Protein AF-A0A7J4AZR2-F1 (afdb_monomer)

Sequence (113 aa):
MSITEQKPSLSTLEKQELYRLLAENKRIDGRSPLQYRNINVQLDYIEKAEGSAFVELGNTKILAAVKVGVALPFADTPNEGILIVNAELVPLASPVFEPGPPSEESISLARYV

Solvent-accessible surface area (backbone atoms only — not comparable to full-atom values): 7388 Å² total; per-residue (Å²): 130,89,84,70,79,79,67,81,78,75,50,74,65,59,52,51,50,51,54,54,32,49,77,70,56,30,44,100,84,70,39,46,88,86,56,76,64,61,76,48,78,40,69,60,69,44,83,90,39,86,40,24,36,39,37,31,52,58,92,48,74,48,79,50,73,42,84,86,81,93,75,85,50,52,92,91,44,71,92,47,86,88,85,84,69,83,44,78,65,50,44,89,80,36,92,85,36,65,87,72,78,71,48,73,67,25,54,48,60,34,62,77,108

Radius of gyration: 19.89 Å; Cα contacts (8 Å, |Δi|>4): 105; chains: 1; bounding box: 45×29×52 Å

Secondary structure (DSSP, 8-state):
-----------HHHHHHHHHHHHTT--TTS--TTPPPPEEEEES-STTSSEEEEEEETTEEEEEEE-----PPPSS-TTS----------TTT-TTPPSSSPPHHHHHHHH--

Foldseek 3Di:
DDPPPPPPDDDPVNVVVQVVQVVVQAGPVRDGPPDWADKDKDWCPDVPAPTWIWIDRDPQIDIDGDHDDDDQDDPVCRPDDDDFFFFDDDCVRDVSDDDDPHDPVRVVVRVVD

pLDDT: mean 90.39, std 12.27, range [35.94, 98.25]

Mean predicted aligned error: 6.46 Å

Structure (mmCIF, N/CA/C/O backbone):
data_AF-A0A7J4AZR2-F1
#
_entry.id   AF-A0A7J4AZR2-F1
#
loop_
_atom_site.group_PDB
_atom_site.id
_atom_site.type_symbol
_atom_site.label_atom_id
_atom_site.label_alt_id
_atom_site.label_comp_id
_atom_site.label_asym_id
_atom_site.label_entity_id
_atom_site.label_seq_id
_atom_site.pdbx_PDB_ins_code
_atom_site.Cartn_x
_atom_site.Cartn_y
_atom_site.Cartn_z
_atom_site.occupancy
_atom_site.B_iso_or_equiv
_atom_site.auth_seq_id
_atom_site.auth_comp_id
_atom_site.auth_asym_id
_atom_site.auth_atom_id
_atom_site.pdbx_PDB_model_num
ATOM 1 N N . MET A 1 1 ? 16.821 15.649 15.256 1.00 35.94 1 MET A N 1
ATOM 2 C CA . MET A 1 1 ? 15.615 16.362 15.728 1.00 35.94 1 MET A CA 1
ATOM 3 C C . MET A 1 1 ? 14.725 15.339 16.405 1.00 35.94 1 MET A C 1
ATOM 5 O O . MET A 1 1 ? 14.698 14.204 15.953 1.00 35.94 1 MET A O 1
ATOM 9 N N . SER A 1 2 ? 14.147 15.689 17.551 1.00 36.69 2 SER A N 1
ATOM 10 C CA . SER A 1 2 ? 13.468 14.753 18.453 1.00 36.69 2 SER A CA 1
ATOM 11 C C . SER A 1 2 ? 12.208 14.180 17.799 1.00 36.69 2 SER A C 1
ATOM 13 O O . SER A 1 2 ? 11.184 14.853 17.758 1.00 36.69 2 SER A O 1
ATOM 15 N N . ILE A 1 3 ? 12.280 12.941 17.313 1.00 48.09 3 ILE A N 1
ATOM 16 C CA . ILE A 1 3 ? 11.118 12.116 16.959 1.00 48.09 3 ILE A CA 1
ATOM 17 C C . ILE A 1 3 ? 10.442 11.643 18.246 1.00 48.09 3 ILE A C 1
ATOM 19 O O . ILE A 1 3 ? 10.550 10.490 18.655 1.00 48.09 3 ILE A O 1
ATOM 23 N N . THR A 1 4 ? 9.771 12.556 18.944 1.00 51.50 4 THR A N 1
ATOM 24 C CA . THR A 1 4 ? 8.811 12.126 19.957 1.00 51.50 4 THR A CA 1
ATOM 25 C C . THR A 1 4 ? 7.549 11.738 19.209 1.00 51.50 4 THR A C 1
ATOM 27 O O . THR A 1 4 ? 6.785 12.605 18.791 1.00 51.50 4 THR A O 1
ATOM 30 N N . GLU A 1 5 ? 7.362 10.434 19.022 1.00 54.91 5 GLU A N 1
ATOM 31 C CA . GLU A 1 5 ? 6.126 9.822 18.546 1.00 54.91 5 GLU A CA 1
ATOM 32 C C . GLU A 1 5 ? 4.970 10.320 19.435 1.00 54.91 5 GLU A C 1
ATOM 34 O O . GLU A 1 5 ? 4.727 9.794 20.522 1.00 54.91 5 GLU A O 1
ATOM 39 N N . GLN A 1 6 ? 4.270 11.382 19.023 1.00 55.56 6 GLN A N 1
ATOM 40 C CA . GLN A 1 6 ? 3.049 11.816 19.699 1.00 55.56 6 GLN A CA 1
ATOM 41 C C . GLN A 1 6 ? 1.925 10.858 19.307 1.00 55.56 6 GLN A C 1
ATOM 43 O O . GLN A 1 6 ? 1.009 11.198 18.562 1.00 55.56 6 GLN A O 1
ATOM 48 N N . LYS A 1 7 ? 1.998 9.624 19.816 1.00 57.09 7 LYS A N 1
ATOM 49 C CA . LYS A 1 7 ? 0.822 8.763 19.897 1.00 57.09 7 LYS A CA 1
ATOM 50 C C . LYS A 1 7 ? -0.214 9.523 20.726 1.00 57.09 7 LYS A C 1
ATOM 52 O O . LYS A 1 7 ? 0.106 9.885 21.862 1.00 57.09 7 LYS A O 1
ATOM 57 N N . PRO A 1 8 ? -1.429 9.776 20.209 1.00 62.75 8 PRO A N 1
ATOM 58 C CA . PRO A 1 8 ? -2.479 10.370 21.019 1.00 62.75 8 PRO A CA 1
ATOM 59 C C . PRO A 1 8 ? -2.659 9.495 22.261 1.00 62.75 8 PRO A C 1
ATOM 61 O O . PRO A 1 8 ? -2.864 8.280 22.167 1.00 62.75 8 PRO A O 1
ATOM 64 N N . SER A 1 9 ? -2.480 10.093 23.436 1.00 75.69 9 SER A N 1
ATOM 65 C CA . SER A 1 9 ? -2.625 9.378 24.692 1.00 75.69 9 SER A CA 1
ATOM 66 C C . SER A 1 9 ? -4.099 9.037 24.872 1.00 75.69 9 SER A C 1
ATOM 68 O O . SER A 1 9 ? -4.922 9.899 25.159 1.00 75.69 9 SER A O 1
ATOM 70 N N . LEU A 1 10 ? -4.438 7.758 24.691 1.00 82.62 10 LEU A N 1
ATOM 71 C CA . LEU A 1 10 ? -5.776 7.267 25.011 1.00 82.62 10 LEU A CA 1
ATOM 72 C C . LEU A 1 10 ? -6.073 7.570 26.481 1.00 82.62 10 LEU A C 1
ATOM 74 O O . LEU A 1 10 ? -5.291 7.201 27.372 1.00 82.62 10 LEU A O 1
ATOM 78 N N . SER A 1 11 ? -7.207 8.215 26.723 1.00 91.44 11 SER A N 1
ATOM 79 C CA . SER A 1 11 ? -7.715 8.471 28.062 1.00 91.44 11 SER A CA 1
ATOM 80 C C . SER A 1 11 ? -7.970 7.156 28.802 1.00 91.44 11 SER A C 1
ATOM 82 O O . SER A 1 11 ? -8.167 6.088 28.211 1.00 91.44 11 SER A O 1
ATOM 84 N N . THR A 1 12 ? -7.981 7.216 30.133 1.00 92.69 12 THR A N 1
ATOM 85 C CA . THR A 1 12 ? -8.278 6.044 30.969 1.00 92.69 12 THR A CA 1
ATOM 86 C C . THR A 1 12 ? -9.646 5.441 30.634 1.00 92.69 12 THR A C 1
ATOM 88 O O . THR A 1 12 ? -9.779 4.220 30.617 1.00 92.69 12 THR A O 1
ATOM 91 N N . LEU A 1 13 ? -10.631 6.284 30.306 1.00 92.25 13 LEU A N 1
ATOM 92 C CA . LEU A 1 13 ? -11.985 5.861 29.944 1.00 92.25 13 LEU A CA 1
ATOM 93 C C . LEU A 1 13 ? -12.016 5.123 28.601 1.00 92.25 13 LEU A C 1
ATOM 95 O O . LEU A 1 13 ? -12.598 4.047 28.513 1.00 92.25 13 LEU A O 1
ATOM 99 N N . GLU A 1 14 ? -11.335 5.644 27.576 1.00 91.12 14 GLU A N 1
ATOM 100 C CA . GLU A 1 14 ? -11.252 4.980 26.265 1.00 91.12 14 GLU A CA 1
ATOM 101 C C . GLU A 1 14 ? -10.591 3.606 26.372 1.00 91.12 14 GLU A C 1
ATOM 103 O O . GLU A 1 14 ? -11.043 2.644 25.754 1.00 91.12 14 GLU A O 1
ATOM 108 N N . LYS A 1 15 ? -9.545 3.485 27.199 1.00 91.75 15 LYS A N 1
ATOM 109 C CA . LYS A 1 15 ? -8.895 2.194 27.457 1.00 91.75 15 LYS A CA 1
ATOM 110 C C . LYS A 1 15 ? -9.845 1.210 28.136 1.00 91.75 15 LYS A C 1
ATOM 112 O O . LYS A 1 15 ? -9.911 0.058 27.719 1.00 91.75 15 LYS A O 1
ATOM 117 N N . GLN A 1 16 ? -10.568 1.646 29.170 1.00 94.12 16 GLN A N 1
ATOM 118 C CA . GLN A 1 16 ? -11.537 0.801 29.876 1.00 94.12 16 GLN A CA 1
ATOM 119 C C . GLN A 1 16 ? -12.645 0.308 28.941 1.00 94.12 16 GLN A C 1
ATOM 121 O O . GLN A 1 16 ? -12.969 -0.880 28.956 1.00 94.12 16 GLN A O 1
ATOM 126 N N . GLU A 1 17 ? -13.165 1.187 28.086 1.00 92.81 17 GLU A N 1
ATOM 127 C CA . GLU A 1 17 ? -14.186 0.816 27.108 1.00 92.81 17 GLU A CA 1
ATOM 128 C C . GLU A 1 17 ? -13.650 -0.173 26.067 1.00 92.81 17 GLU A C 1
ATOM 130 O O . GLU A 1 17 ? -14.316 -1.158 25.747 1.00 92.81 17 GLU A O 1
ATOM 135 N N . LEU A 1 18 ? -12.411 0.014 25.598 1.00 92.44 18 LEU A N 1
ATOM 136 C CA . LEU A 1 18 ? -11.766 -0.931 24.687 1.00 92.44 18 LEU A CA 1
ATOM 137 C C . LEU A 1 18 ? -11.692 -2.341 25.296 1.00 92.44 18 LEU A C 1
ATOM 139 O O . LEU A 1 18 ? -12.024 -3.319 24.629 1.00 92.44 18 LEU A O 1
ATOM 143 N N . TYR A 1 19 ? -11.289 -2.450 26.566 1.00 93.19 19 TYR A N 1
ATOM 144 C CA . TYR A 1 19 ? -11.222 -3.736 27.265 1.00 93.19 19 TYR A CA 1
ATOM 145 C C . TYR A 1 19 ? -12.599 -4.372 27.455 1.00 93.19 19 TYR A C 1
ATOM 147 O O . TYR A 1 19 ? -12.731 -5.586 27.288 1.00 93.19 19 TYR A O 1
ATOM 155 N N . ARG A 1 20 ? -13.627 -3.570 27.753 1.00 94.31 20 ARG A N 1
ATOM 156 C CA . ARG A 1 20 ? -15.009 -4.052 27.858 1.00 94.31 20 ARG A CA 1
ATOM 157 C C . ARG A 1 20 ? -15.489 -4.645 26.531 1.00 94.31 20 ARG A C 1
ATOM 159 O O . ARG A 1 20 ? -15.995 -5.762 26.509 1.00 94.31 20 ARG A O 1
ATOM 166 N N . LEU A 1 21 ? -15.273 -3.937 25.421 1.00 93.69 21 LEU A N 1
ATOM 167 C CA . LEU A 1 21 ? -15.655 -4.404 24.085 1.00 93.69 21 LEU A CA 1
ATOM 168 C C . LEU A 1 21 ? -14.908 -5.680 23.685 1.00 93.69 21 LEU A C 1
ATOM 170 O O . LEU A 1 21 ? -15.517 -6.606 23.150 1.00 93.69 21 LEU A O 1
ATOM 174 N N . LEU A 1 22 ? -13.612 -5.764 23.996 1.00 92.38 22 LEU A N 1
ATOM 175 C CA . LEU A 1 22 ? -12.820 -6.967 23.745 1.00 92.38 22 LEU A CA 1
ATOM 176 C C . LEU A 1 22 ? -13.340 -8.177 24.534 1.00 92.38 22 LEU A C 1
ATOM 178 O O . LEU A 1 22 ? -13.402 -9.268 23.971 1.00 92.38 22 LEU A O 1
ATOM 182 N N . ALA A 1 23 ? -13.769 -7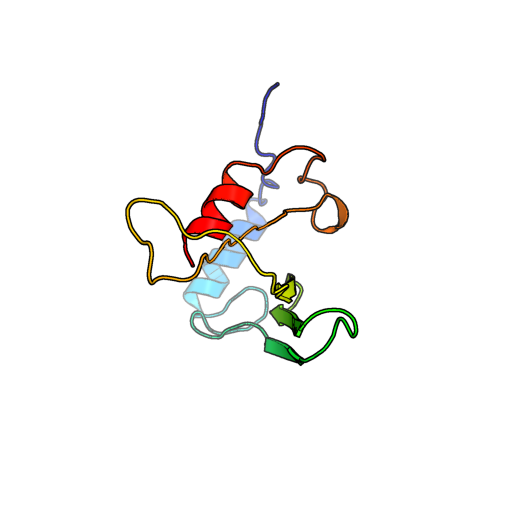.995 25.789 1.00 93.88 23 ALA A N 1
ATOM 183 C CA . ALA A 1 23 ? -14.394 -9.059 26.582 1.00 93.88 23 ALA A CA 1
ATOM 184 C C . ALA A 1 23 ? -15.722 -9.552 25.971 1.00 93.88 23 ALA A C 1
ATOM 186 O O . ALA A 1 23 ? -16.071 -10.723 26.100 1.00 93.88 23 ALA A O 1
ATOM 187 N N . GLU A 1 24 ? -16.427 -8.682 25.247 1.00 94.31 24 GLU A N 1
ATOM 188 C CA . GLU A 1 24 ? -17.634 -9.007 24.474 1.00 94.31 24 GLU A CA 1
ATOM 189 C C . GLU A 1 24 ? -17.332 -9.486 23.042 1.00 94.31 24 GLU A C 1
ATOM 191 O O . GLU A 1 24 ? -18.250 -9.658 22.237 1.00 94.31 24 GLU A O 1
ATOM 196 N N . ASN A 1 25 ? -16.055 -9.709 22.712 1.00 92.75 25 ASN A N 1
ATOM 197 C CA . ASN A 1 25 ? -15.583 -10.121 21.392 1.00 92.75 25 ASN A CA 1
ATOM 198 C C . ASN A 1 25 ? -15.972 -9.133 20.271 1.00 92.75 25 ASN A C 1
ATOM 200 O O . ASN A 1 25 ? -16.291 -9.529 19.146 1.00 92.75 25 ASN A O 1
ATOM 204 N N . LYS A 1 26 ? -15.962 -7.833 20.586 1.00 94.06 26 LYS A N 1
ATOM 205 C CA . LYS A 1 26 ? -16.295 -6.725 19.683 1.00 94.06 26 LYS A CA 1
ATOM 206 C C . LYS A 1 26 ? -15.173 -5.692 19.639 1.00 94.06 26 LYS A C 1
ATOM 208 O O . LYS A 1 26 ? -14.387 -5.533 20.568 1.00 94.06 26 LYS A O 1
ATOM 213 N N . ARG A 1 27 ? -15.111 -4.961 18.531 1.00 92.56 27 ARG A N 1
ATOM 214 C CA . ARG A 1 27 ? -14.229 -3.805 18.329 1.00 92.56 27 ARG A CA 1
ATOM 215 C C . ARG A 1 27 ? -15.020 -2.501 18.470 1.00 92.56 27 ARG A C 1
ATOM 217 O O . ARG A 1 27 ? -16.247 -2.512 18.465 1.00 92.56 27 ARG A O 1
ATOM 224 N N . ILE A 1 28 ? -14.311 -1.373 18.529 1.00 92.44 28 ILE A N 1
ATOM 225 C CA . ILE A 1 28 ? -14.891 -0.016 18.636 1.00 92.44 28 ILE A CA 1
ATOM 226 C C . ILE A 1 28 ? -15.893 0.334 17.528 1.00 92.44 28 ILE A C 1
ATOM 228 O O . ILE A 1 28 ? -16.783 1.147 17.726 1.00 92.44 28 ILE A O 1
ATOM 232 N N . ASP A 1 29 ? -15.753 -0.288 16.363 1.00 91.69 29 ASP A N 1
ATOM 233 C CA . ASP A 1 29 ? -16.602 -0.099 15.190 1.00 91.69 29 ASP A CA 1
ATOM 234 C C . ASP A 1 29 ? -17.585 -1.264 14.986 1.00 91.69 29 ASP A C 1
ATOM 236 O O . ASP A 1 29 ? -18.107 -1.465 13.893 1.00 91.69 29 ASP A O 1
ATOM 240 N N . GLY A 1 30 ? -17.816 -2.064 16.034 1.00 90.94 30 GLY A N 1
ATOM 241 C CA . GLY A 1 30 ? -18.789 -3.159 16.058 1.00 90.94 30 GLY A CA 1
ATOM 242 C C . GLY A 1 30 ? -18.361 -4.432 15.324 1.00 90.94 30 GLY A C 1
ATOM 243 O O . GLY A 1 30 ? -19.071 -5.434 15.385 1.00 90.94 30 GLY A O 1
ATOM 244 N N . ARG A 1 31 ? -17.201 -4.428 14.659 1.00 94.25 31 ARG A N 1
ATOM 245 C CA . ARG A 1 31 ? -16.659 -5.601 13.959 1.00 94.25 31 ARG A CA 1
ATOM 246 C C . ARG A 1 31 ? -16.179 -6.678 14.933 1.00 94.25 31 ARG A C 1
ATOM 248 O O . ARG A 1 31 ? -15.761 -6.371 16.053 1.00 94.25 31 ARG A O 1
ATOM 255 N N . SER A 1 32 ? -16.164 -7.932 14.482 1.00 93.69 32 SER A N 1
ATOM 256 C CA . SER A 1 32 ? -15.493 -9.014 15.219 1.00 93.69 32 SER A CA 1
ATOM 257 C C . SER A 1 32 ? -13.959 -8.866 15.147 1.00 93.69 32 SER A C 1
ATOM 259 O O . SER A 1 32 ? -13.451 -8.174 14.256 1.00 93.69 32 SER A O 1
ATOM 261 N N . PRO A 1 33 ? -13.173 -9.506 16.036 1.00 90.81 33 PRO A N 1
ATOM 262 C CA . PRO A 1 33 ? -11.716 -9.347 16.047 1.00 90.81 33 PRO A CA 1
ATOM 263 C C . PRO A 1 33 ? -11.028 -9.736 14.736 1.00 90.81 33 PRO A C 1
ATOM 265 O O . PRO A 1 33 ? -10.056 -9.088 14.350 1.00 90.81 33 PRO A O 1
ATOM 268 N N . LEU A 1 34 ? -11.564 -10.741 14.037 1.00 93.75 34 LEU A N 1
ATOM 269 C CA . LEU A 1 34 ? -11.015 -11.275 12.785 1.00 93.75 34 LEU A CA 1
ATOM 270 C C . LEU A 1 34 ? -11.625 -10.635 11.528 1.00 93.75 34 LEU A C 1
ATOM 272 O O . LEU A 1 34 ? -11.183 -10.910 10.415 1.00 93.75 34 LEU A O 1
ATOM 276 N N . GLN A 1 35 ? -12.642 -9.787 11.680 1.00 94.88 35 GLN A N 1
ATOM 277 C CA . GLN A 1 35 ? -13.310 -9.154 10.550 1.00 94.88 35 GLN A CA 1
ATOM 278 C C . GLN A 1 35 ? -12.5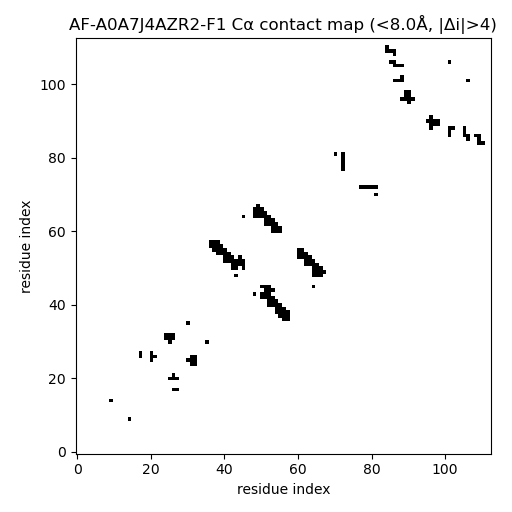04 -7.953 10.041 1.00 94.88 35 GLN A C 1
ATOM 280 O O . GLN A 1 35 ? -12.258 -6.980 10.763 1.00 94.88 35 GLN A O 1
ATOM 285 N N . TYR A 1 36 ? -12.142 -7.985 8.758 1.00 95.56 36 TYR A N 1
ATOM 286 C CA . TYR A 1 36 ? -11.500 -6.864 8.071 1.00 95.56 36 TYR A CA 1
ATOM 287 C C . TYR A 1 36 ? -12.425 -5.642 7.959 1.00 95.56 36 TYR A C 1
ATOM 289 O O . TYR A 1 36 ? -13.640 -5.722 8.139 1.00 95.56 36 TYR A O 1
ATOM 297 N N . ARG A 1 37 ? -11.832 -4.471 7.697 1.00 96.81 37 ARG A N 1
ATOM 298 C CA . ARG A 1 37 ? -12.601 -3.297 7.248 1.00 96.81 37 ARG A CA 1
ATOM 299 C C . ARG A 1 37 ? -13.083 -3.556 5.820 1.00 96.81 37 ARG A C 1
ATOM 301 O O . ARG A 1 37 ? -12.536 -4.426 5.150 1.00 96.81 37 ARG A O 1
ATOM 308 N N . ASN A 1 38 ? -14.071 -2.794 5.357 1.00 96.00 38 ASN A N 1
ATOM 309 C CA . ASN A 1 38 ? -14.505 -2.873 3.965 1.00 96.00 38 ASN A CA 1
ATOM 310 C C . ASN A 1 38 ? -13.318 -2.626 3.018 1.00 96.00 38 ASN A C 1
ATOM 312 O O . ASN A 1 38 ? -12.577 -1.665 3.236 1.00 96.00 38 ASN A O 1
ATOM 316 N N . ILE A 1 39 ? -13.153 -3.488 2.012 1.00 97.75 39 ILE A N 1
ATOM 317 C CA . ILE A 1 39 ? -12.102 -3.384 0.996 1.00 97.75 39 ILE A CA 1
ATOM 318 C C . ILE A 1 39 ? -12.757 -2.982 -0.321 1.00 97.75 39 ILE A C 1
ATOM 320 O O . ILE A 1 39 ? -13.651 -3.678 -0.797 1.00 97.75 39 ILE A O 1
ATOM 324 N N . ASN A 1 40 ? -12.300 -1.881 -0.907 1.00 98.06 40 ASN A N 1
ATOM 325 C CA . ASN A 1 40 ? -12.662 -1.454 -2.252 1.00 98.06 40 ASN A CA 1
ATOM 326 C C . ASN A 1 40 ? -11.396 -1.373 -3.103 1.00 98.06 40 ASN A C 1
ATOM 328 O O . ASN A 1 40 ? -10.378 -0.865 -2.635 1.00 98.06 40 ASN A O 1
ATOM 332 N N . VAL A 1 41 ? -11.453 -1.873 -4.334 1.00 98.12 41 VAL A N 1
ATOM 333 C CA . VAL A 1 41 ? -10.320 -1.864 -5.263 1.00 98.12 41 VAL A CA 1
ATOM 334 C C . VAL A 1 41 ? -10.800 -1.328 -6.599 1.00 98.12 41 VAL A C 1
ATOM 336 O O . VAL A 1 41 ? -11.684 -1.907 -7.225 1.00 98.12 41 VAL A O 1
ATOM 339 N N . GLN A 1 42 ? -10.195 -0.229 -7.033 1.00 98.06 42 GLN A N 1
ATOM 340 C CA . GLN A 1 42 ? -10.396 0.348 -8.354 1.00 98.06 42 GLN A CA 1
ATOM 341 C C . GLN A 1 42 ? -9.126 0.123 -9.165 1.00 98.06 42 GLN A C 1
ATOM 343 O O . GLN A 1 42 ? -8.062 0.624 -8.803 1.00 98.06 42 GLN A O 1
ATOM 348 N N . LEU A 1 43 ? -9.232 -0.668 -10.228 1.00 97.88 43 LEU A N 1
ATOM 349 C CA . LEU A 1 43 ? -8.135 -0.906 -11.164 1.00 97.88 43 LEU A CA 1
ATOM 350 C C . LEU A 1 43 ? -8.060 0.230 -12.189 1.00 97.88 43 LEU A C 1
ATOM 352 O O . LEU A 1 43 ? -9.038 0.948 -12.387 1.00 97.88 43 LEU A O 1
ATOM 356 N N . ASP A 1 44 ? -6.895 0.385 -12.812 1.00 96.56 44 ASP A N 1
ATOM 357 C CA . ASP A 1 44 ? -6.636 1.357 -13.882 1.00 96.56 44 ASP A CA 1
ATOM 358 C C . ASP A 1 44 ? -6.955 2.813 -13.490 1.00 96.56 44 ASP A C 1
ATOM 360 O O . ASP A 1 44 ? -7.381 3.630 -14.303 1.00 96.56 44 ASP A O 1
ATOM 364 N N . TYR A 1 45 ? -6.717 3.158 -12.219 1.00 97.12 45 TYR A N 1
ATOM 365 C CA . TYR A 1 45 ? -6.992 4.487 -11.661 1.00 97.12 45 TYR A CA 1
ATOM 366 C C . TYR A 1 45 ? -6.117 5.601 -12.269 1.00 97.12 45 TYR A C 1
ATOM 368 O O . TYR A 1 45 ? -6.546 6.747 -12.390 1.00 97.12 45 TYR A O 1
ATOM 376 N N . ILE A 1 46 ? -4.873 5.285 -12.642 1.00 97.38 46 ILE A N 1
ATOM 377 C CA . ILE A 1 46 ? -3.954 6.192 -13.338 1.00 97.38 46 ILE A CA 1
ATOM 378 C C . ILE A 1 46 ? -3.842 5.752 -14.797 1.00 97.38 46 ILE A C 1
ATOM 380 O O . ILE A 1 46 ? -3.073 4.848 -15.113 1.00 97.38 46 ILE A O 1
ATOM 384 N N . GLU A 1 47 ? -4.517 6.468 -15.696 1.00 96.38 47 GLU A N 1
ATOM 385 C CA . GLU A 1 47 ? -4.542 6.169 -17.141 1.00 96.38 47 GLU A CA 1
ATOM 386 C C . GLU A 1 47 ? -3.151 6.101 -17.787 1.00 96.38 47 GLU A C 1
ATOM 388 O O . GLU A 1 47 ? -2.926 5.379 -18.753 1.00 96.38 47 GLU A O 1
ATOM 393 N N . LYS A 1 48 ? -2.198 6.887 -17.274 1.00 96.69 48 LYS A N 1
ATOM 394 C CA . LYS A 1 48 ? -0.836 6.957 -17.818 1.00 96.69 48 LYS A CA 1
ATOM 395 C C . LYS A 1 48 ? 0.082 5.845 -17.316 1.00 96.69 48 LYS A C 1
ATOM 397 O O . LYS A 1 48 ? 1.196 5.748 -17.828 1.00 96.69 48 LYS A O 1
ATOM 402 N N . ALA A 1 49 ? -0.306 5.080 -16.298 1.00 97.00 49 ALA A N 1
ATOM 403 C CA . ALA A 1 49 ? 0.488 3.966 -15.786 1.00 97.00 49 ALA A CA 1
ATOM 404 C C . ALA A 1 49 ? 0.179 2.683 -16.572 1.00 97.00 49 ALA A C 1
ATOM 406 O O . ALA A 1 49 ? -0.954 2.486 -16.991 1.00 97.00 49 ALA A O 1
ATOM 407 N N . GLU A 1 50 ? 1.165 1.802 -16.760 1.00 97.19 50 GLU A N 1
ATOM 408 C CA . GLU A 1 50 ? 0.956 0.502 -17.420 1.00 97.19 50 GLU A CA 1
ATOM 409 C C . GLU A 1 50 ? 0.073 -0.429 -16.575 1.00 97.19 50 GLU A C 1
ATOM 411 O O . GLU A 1 50 ? -0.584 -1.317 -17.107 1.00 97.19 50 GLU A O 1
ATOM 416 N N . GLY A 1 51 ? 0.051 -0.212 -15.260 1.00 97.31 51 GLY A N 1
ATOM 417 C CA . GLY A 1 51 ? -0.920 -0.800 -14.349 1.00 97.31 51 GLY A CA 1
ATOM 418 C C . GLY A 1 51 ? -1.072 0.081 -13.118 1.00 97.31 51 GLY A C 1
ATOM 419 O O . GLY A 1 51 ? -0.103 0.685 -12.656 1.00 97.31 51 GLY A O 1
ATOM 420 N N . SER A 1 52 ? -2.282 0.191 -12.580 1.00 98.19 52 SER A N 1
ATOM 421 C CA . SER A 1 52 ? -2.514 0.936 -11.342 1.00 98.19 52 SER A CA 1
ATOM 422 C C . SER A 1 52 ? -3.712 0.405 -10.570 1.00 98.19 52 SER A C 1
ATOM 424 O O . SER A 1 52 ? -4.616 -0.207 -11.135 1.00 98.19 52 SER A O 1
ATOM 426 N N . ALA A 1 53 ? -3.705 0.635 -9.260 1.00 98.19 53 ALA A N 1
ATOM 427 C CA . ALA A 1 53 ? -4.804 0.286 -8.380 1.00 98.19 53 ALA A CA 1
ATOM 428 C C . ALA A 1 53 ? -4.950 1.325 -7.266 1.00 98.19 53 ALA A C 1
ATOM 430 O O . ALA A 1 53 ? -3.983 1.665 -6.580 1.00 98.19 53 ALA A O 1
ATOM 431 N N . PHE A 1 54 ? -6.176 1.795 -7.063 1.00 98.06 54 PHE A N 1
ATOM 432 C CA . PHE A 1 54 ? -6.572 2.574 -5.901 1.00 98.06 54 PHE A CA 1
ATOM 433 C C . PHE A 1 54 ? -7.345 1.674 -4.937 1.00 98.06 54 PHE A C 1
ATOM 435 O O . PHE A 1 54 ? -8.387 1.118 -5.286 1.00 98.06 54 PHE A O 1
ATOM 442 N N . VAL A 1 55 ? -6.804 1.494 -3.735 1.00 98.06 55 VAL A N 1
ATOM 443 C CA . VAL A 1 55 ? -7.310 0.554 -2.733 1.00 98.06 55 VAL A CA 1
ATOM 444 C C . VAL A 1 55 ? -7.757 1.314 -1.495 1.00 98.06 55 VAL A C 1
ATOM 446 O O . VAL A 1 55 ? -7.000 2.096 -0.919 1.00 98.06 55 VAL A O 1
ATOM 449 N N . GLU A 1 56 ? -8.974 1.034 -1.043 1.00 98.25 56 GLU A N 1
ATOM 450 C CA . GLU A 1 56 ? -9.533 1.567 0.195 1.00 98.25 56 GLU A CA 1
ATOM 451 C C . GLU A 1 56 ? -9.779 0.419 1.179 1.00 98.25 56 GLU A C 1
ATOM 453 O O . GLU A 1 56 ? -10.519 -0.514 0.880 1.00 98.25 56 GLU A O 1
ATOM 458 N N . LEU A 1 57 ? -9.177 0.490 2.369 1.00 97.56 57 LEU A N 1
ATOM 459 C CA . LEU A 1 57 ?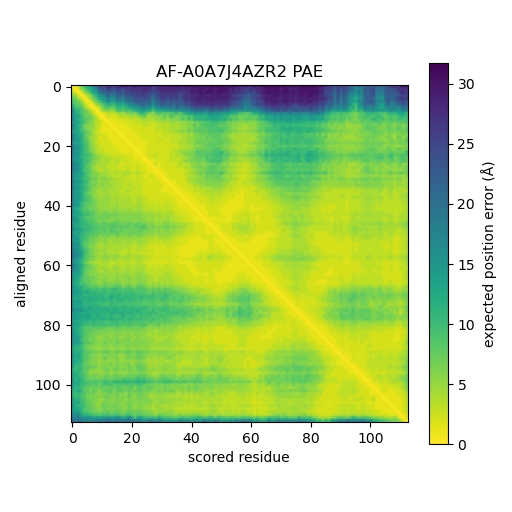 -9.416 -0.410 3.500 1.00 97.56 57 LEU A CA 1
ATOM 460 C C . LEU A 1 57 ? -10.040 0.398 4.647 1.00 97.56 57 LEU A C 1
ATOM 462 O O . LEU A 1 57 ? -9.358 0.906 5.548 1.00 97.56 57 LEU A O 1
ATOM 466 N N . GLY A 1 58 ? -11.363 0.546 4.608 1.00 96.56 58 GLY A N 1
ATOM 467 C CA . GLY A 1 58 ? -12.077 1.545 5.404 1.00 96.56 58 GLY A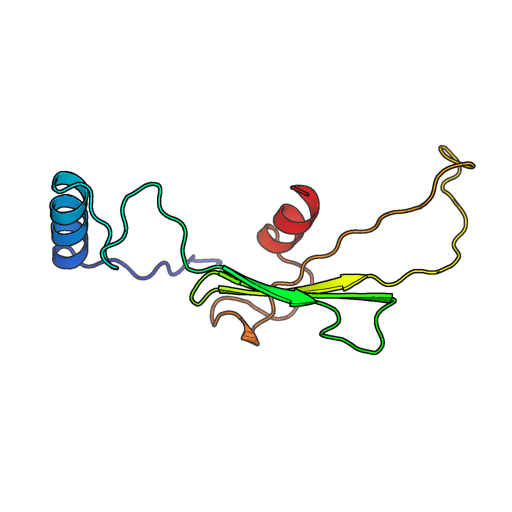 CA 1
ATOM 468 C C . GLY A 1 58 ? -11.561 2.951 5.087 1.00 96.56 58 GLY A C 1
ATOM 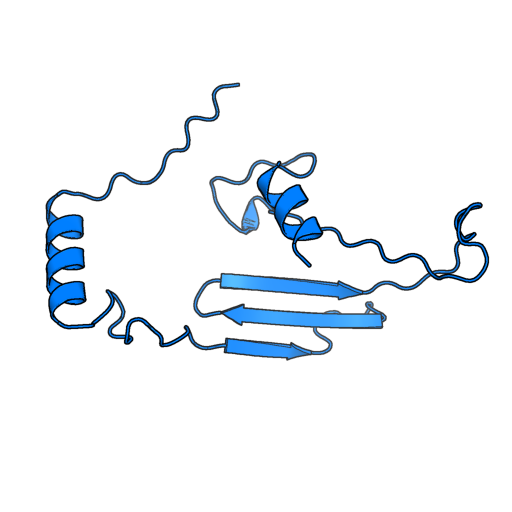469 O O . GLY A 1 58 ? -11.579 3.372 3.938 1.00 96.56 58 GLY A O 1
ATOM 470 N N . ASN A 1 59 ? -11.054 3.664 6.095 1.00 94.94 59 ASN A N 1
ATOM 471 C CA . ASN A 1 59 ? -10.523 5.022 5.916 1.00 94.94 59 ASN A CA 1
ATOM 472 C C . ASN A 1 59 ? -9.073 5.060 5.401 1.00 94.94 59 ASN A C 1
ATOM 474 O O . ASN A 1 59 ? -8.563 6.135 5.100 1.00 94.94 59 ASN A O 1
ATOM 478 N N . THR A 1 60 ? -8.386 3.917 5.337 1.00 96.31 60 THR A N 1
ATOM 479 C CA . THR A 1 60 ? -7.020 3.842 4.805 1.00 96.31 60 THR A CA 1
ATOM 480 C C . THR A 1 60 ? -7.088 3.771 3.285 1.00 96.31 60 THR A C 1
ATOM 482 O O . THR A 1 60 ? -7.748 2.880 2.758 1.00 96.31 60 THR A O 1
ATOM 485 N N . LYS A 1 61 ? -6.403 4.682 2.591 1.00 96.50 61 LYS A N 1
ATOM 486 C CA . LYS A 1 61 ? -6.389 4.771 1.126 1.00 96.50 61 LYS A CA 1
ATOM 487 C C . LYS A 1 61 ? -4.961 4.646 0.617 1.00 96.50 61 LYS A C 1
ATOM 489 O O . LYS A 1 61 ? -4.068 5.284 1.171 1.00 96.50 61 LYS A O 1
ATOM 494 N N . ILE A 1 62 ? -4.756 3.825 -0.406 1.00 96.31 62 ILE A N 1
ATOM 495 C CA . ILE A 1 62 ? -3.451 3.570 -1.022 1.00 96.31 62 ILE A CA 1
ATOM 496 C C . ILE A 1 62 ? -3.611 3.658 -2.537 1.00 96.31 62 ILE A C 1
ATOM 498 O O . ILE A 1 62 ? -4.582 3.149 -3.094 1.00 96.31 62 ILE A O 1
ATOM 502 N N . LEU A 1 63 ? -2.644 4.288 -3.197 1.00 97.00 63 LEU A N 1
ATOM 503 C CA . LEU A 1 63 ? -2.523 4.306 -4.648 1.00 97.00 63 LEU A CA 1
ATOM 504 C C . LEU A 1 63 ? -1.221 3.606 -5.030 1.00 97.00 63 LEU A C 1
ATOM 506 O O . LEU A 1 63 ? -0.151 4.026 -4.596 1.00 97.00 63 LEU A O 1
ATOM 510 N N . ALA A 1 64 ? -1.320 2.552 -5.833 1.00 96.94 64 ALA A N 1
ATOM 511 C CA . ALA A 1 64 ? -0.178 1.843 -6.390 1.00 96.94 64 ALA A CA 1
ATOM 512 C C . ALA A 1 64 ? -0.186 1.973 -7.914 1.00 96.94 64 ALA A C 1
ATOM 514 O O . ALA A 1 64 ? -1.243 1.926 -8.547 1.00 96.94 64 ALA A O 1
ATOM 515 N N . ALA A 1 65 ? 0.995 2.131 -8.503 1.00 97.38 65 ALA A N 1
ATOM 516 C CA . ALA A 1 65 ? 1.168 2.217 -9.943 1.00 97.38 65 ALA A CA 1
ATOM 517 C C . ALA A 1 65 ? 2.461 1.523 -10.366 1.00 97.38 65 ALA A C 1
ATOM 519 O O . ALA A 1 65 ? 3.457 1.546 -9.646 1.00 97.38 65 ALA A O 1
ATOM 520 N N . VAL A 1 66 ? 2.429 0.922 -11.548 1.00 97.69 66 VAL A N 1
ATOM 521 C CA . VAL A 1 66 ? 3.551 0.232 -12.173 1.00 97.69 66 VAL A CA 1
ATOM 522 C C . VAL A 1 66 ? 3.976 1.026 -13.395 1.00 97.69 66 VAL A C 1
ATOM 524 O O . VAL A 1 66 ? 3.146 1.440 -14.207 1.00 97.69 66 VAL A O 1
ATOM 527 N N . LYS A 1 67 ? 5.290 1.219 -13.507 1.00 96.88 67 LYS A N 1
ATOM 528 C CA . LYS A 1 67 ? 5.955 1.774 -14.680 1.00 96.88 67 LYS A CA 1
ATOM 529 C C . LYS A 1 67 ? 6.988 0.784 -15.178 1.00 96.88 67 LYS A C 1
ATOM 531 O O . LYS A 1 67 ? 7.794 0.292 -14.394 1.00 96.88 67 LYS A O 1
ATOM 536 N N . VAL A 1 68 ? 6.958 0.505 -16.477 1.00 96.69 68 VAL A N 1
ATOM 537 C CA . VAL A 1 68 ? 7.887 -0.430 -17.121 1.00 96.69 68 VAL A CA 1
ATOM 538 C C . VAL A 1 68 ? 8.809 0.344 -18.055 1.00 96.69 68 VAL A C 1
ATOM 540 O O . VAL A 1 68 ? 8.374 1.232 -18.785 1.00 96.69 68 VAL A O 1
ATOM 543 N N . GLY A 1 69 ? 10.095 0.010 -18.027 1.00 94.94 69 GLY A N 1
ATOM 544 C CA . GLY A 1 69 ? 11.110 0.606 -18.887 1.00 94.94 69 GLY A CA 1
ATOM 545 C C . GLY A 1 69 ? 12.211 -0.395 -19.215 1.00 94.94 69 GLY A C 1
ATOM 546 O O . GLY A 1 69 ? 12.346 -1.424 -18.555 1.00 94.94 69 GLY A O 1
ATOM 547 N N . VAL A 1 70 ? 12.995 -0.091 -20.248 1.00 95.38 70 VAL A N 1
ATOM 548 C CA . VAL A 1 70 ? 14.167 -0.893 -20.615 1.00 95.38 70 VAL A CA 1
ATOM 549 C C . VAL A 1 70 ? 15.363 -0.410 -19.801 1.00 95.38 70 VAL A C 1
ATOM 551 O O . VAL A 1 70 ? 15.686 0.777 -19.817 1.00 95.38 70 VAL A O 1
ATOM 554 N N . ALA A 1 71 ? 16.025 -1.334 -19.113 1.00 93.19 71 ALA A N 1
ATOM 555 C CA . ALA A 1 71 ? 17.240 -1.081 -18.350 1.00 93.19 71 ALA A CA 1
ATOM 556 C C . ALA A 1 71 ? 18.265 -2.190 -18.609 1.00 93.19 71 ALA A C 1
ATOM 558 O O . ALA A 1 71 ? 17.907 -3.292 -19.031 1.00 93.19 71 ALA A O 1
ATOM 559 N N . LEU A 1 72 ? 19.542 -1.891 -18.365 1.00 94.56 72 LEU A N 1
ATOM 560 C CA . LEU A 1 72 ? 20.578 -2.919 -18.346 1.00 94.56 72 LEU A CA 1
ATOM 561 C C . LEU A 1 72 ? 20.390 -3.786 -17.091 1.00 94.56 72 LEU A C 1
ATOM 563 O O . LEU A 1 72 ? 20.229 -3.213 -16.010 1.00 94.56 72 LEU A O 1
ATOM 567 N N . PRO A 1 73 ? 20.408 -5.125 -17.215 1.00 94.38 73 PRO A N 1
ATOM 568 C CA . PRO A 1 73 ? 20.338 -6.013 -16.062 1.00 94.38 73 PRO A CA 1
ATOM 569 C C . PRO A 1 73 ? 21.600 -5.876 -15.203 1.00 94.38 73 PRO A C 1
ATOM 571 O O . PRO A 1 73 ? 22.634 -5.372 -15.659 1.00 94.38 73 PRO A O 1
ATOM 574 N N . PHE A 1 74 ? 21.528 -6.335 -13.954 1.00 94.75 74 PHE A N 1
ATOM 575 C CA . PHE A 1 74 ? 22.708 -6.368 -13.099 1.00 94.75 74 PHE A CA 1
ATOM 576 C C . PHE A 1 74 ? 23.733 -7.386 -13.621 1.00 94.75 74 PHE A C 1
ATOM 578 O O . PHE A 1 74 ? 23.388 -8.379 -14.263 1.00 94.75 74 PHE A O 1
ATOM 585 N N . ALA A 1 75 ? 25.020 -7.117 -13.378 1.00 95.25 75 ALA A N 1
ATOM 586 C CA . ALA A 1 75 ? 26.115 -7.922 -13.923 1.00 95.25 75 ALA A CA 1
ATOM 587 C C . ALA A 1 75 ? 26.123 -9.366 -13.387 1.00 95.25 75 ALA A C 1
ATOM 589 O O . ALA A 1 75 ? 26.591 -10.277 -14.067 1.00 95.25 75 ALA A O 1
ATOM 590 N N . ASP A 1 76 ? 25.608 -9.563 -12.177 1.00 96.81 76 ASP A N 1
ATOM 591 C CA . ASP A 1 76 ? 25.426 -10.850 -11.514 1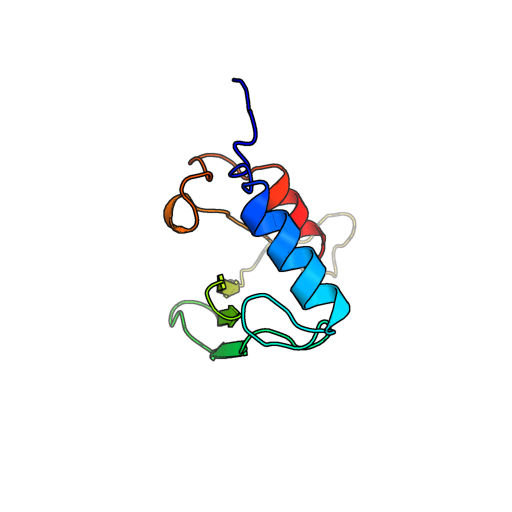.00 96.81 76 ASP A CA 1
ATOM 592 C C . ASP A 1 76 ? 24.179 -11.611 -11.997 1.00 96.81 76 ASP A C 1
ATOM 594 O O . ASP A 1 76 ? 24.188 -12.841 -11.980 1.00 96.81 76 ASP A O 1
ATOM 598 N N . THR A 1 77 ? 23.151 -10.918 -12.503 1.00 94.94 77 THR A N 1
ATOM 599 C CA . THR A 1 77 ? 21.899 -11.516 -13.012 1.00 94.94 77 THR A CA 1
ATOM 600 C C . THR A 1 77 ? 21.537 -11.038 -14.434 1.00 94.94 77 THR A C 1
ATOM 602 O O . THR A 1 77 ? 20.485 -10.442 -14.666 1.00 94.94 77 THR A O 1
ATOM 605 N N . PRO A 1 78 ? 22.360 -11.343 -15.460 1.00 94.12 78 PRO A N 1
ATOM 606 C CA . PRO A 1 78 ? 22.223 -10.765 -16.804 1.00 94.12 78 PRO A CA 1
ATOM 607 C C . PRO A 1 78 ? 20.979 -11.215 -17.592 1.00 94.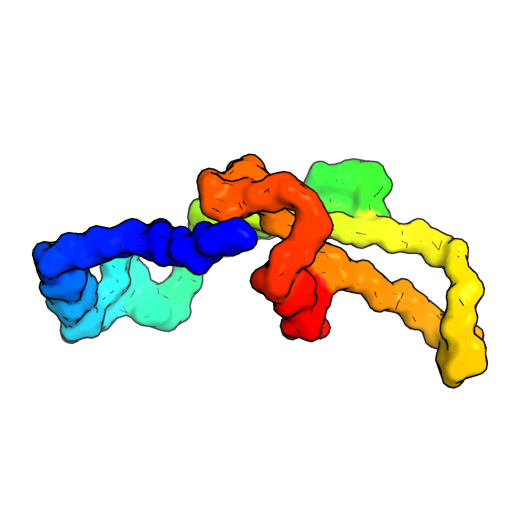12 78 PRO A C 1
ATOM 609 O O . PRO A 1 78 ? 20.657 -10.610 -18.611 1.00 94.12 78 PRO A O 1
ATOM 612 N N . ASN A 1 79 ? 20.293 -12.276 -17.155 1.00 95.56 79 ASN A N 1
ATOM 613 C CA . ASN A 1 79 ? 19.094 -12.814 -17.810 1.00 95.56 79 ASN A CA 1
ATOM 614 C C . ASN A 1 79 ? 17.801 -12.504 -17.034 1.00 95.56 79 ASN A C 1
ATOM 616 O O . ASN A 1 79 ? 16.756 -13.072 -17.350 1.00 95.56 79 ASN A O 1
ATOM 620 N N . GLU A 1 80 ? 17.862 -11.646 -16.012 1.00 94.94 80 GLU A N 1
ATOM 621 C CA . GLU A 1 80 ? 16.721 -11.308 -15.158 1.00 94.94 80 GLU A CA 1
ATOM 622 C C . GLU A 1 80 ? 16.296 -9.844 -15.321 1.00 94.94 80 GLU A C 1
ATOM 624 O O . GLU A 1 80 ? 17.093 -8.961 -15.643 1.00 94.94 80 GLU A O 1
ATOM 629 N N . GLY A 1 81 ? 15.003 -9.593 -15.110 1.00 93.44 81 GLY A N 1
ATOM 630 C CA . GLY A 1 81 ? 14.454 -8.244 -15.049 1.00 93.44 81 GLY A CA 1
ATOM 631 C C . GLY A 1 81 ? 14.690 -7.598 -13.686 1.00 93.44 81 GLY A C 1
ATOM 632 O O . GLY A 1 81 ? 14.938 -8.273 -12.690 1.00 93.44 81 GLY A O 1
ATOM 633 N N . ILE A 1 82 ? 14.562 -6.276 -13.632 1.00 94.44 82 ILE A N 1
ATOM 634 C CA . ILE A 1 82 ? 14.711 -5.512 -12.393 1.00 94.44 82 ILE A CA 1
ATOM 635 C C . ILE A 1 82 ? 13.321 -5.131 -11.879 1.00 94.44 82 ILE A C 1
ATOM 637 O O . ILE A 1 82 ? 12.548 -4.489 -12.591 1.00 94.44 82 ILE A O 1
ATOM 641 N N . LEU A 1 83 ? 13.024 -5.490 -10.629 1.00 93.88 83 LEU A N 1
ATOM 642 C CA . LEU A 1 83 ? 11.852 -5.013 -9.897 1.00 93.88 83 LEU A CA 1
ATOM 643 C C . LEU A 1 83 ? 12.304 -4.035 -8.813 1.00 93.88 83 LEU A C 1
ATOM 645 O O . LEU A 1 83 ? 13.102 -4.382 -7.946 1.00 93.88 83 LEU A O 1
ATOM 649 N N . ILE A 1 84 ? 11.767 -2.817 -8.852 1.00 93.94 84 ILE A N 1
ATOM 650 C CA . ILE A 1 84 ? 12.001 -1.801 -7.826 1.00 93.94 84 ILE A CA 1
ATOM 651 C C . ILE A 1 84 ? 10.655 -1.456 -7.207 1.00 93.94 84 ILE A C 1
ATOM 653 O O . ILE A 1 84 ? 9.760 -0.960 -7.892 1.00 93.94 84 ILE A O 1
ATOM 657 N N . VAL A 1 85 ? 10.527 -1.707 -5.907 1.00 95.81 85 VAL A N 1
ATOM 658 C CA . VAL A 1 85 ? 9.357 -1.322 -5.118 1.00 95.81 85 VAL A CA 1
ATOM 659 C C . VAL A 1 85 ? 9.726 -0.098 -4.296 1.00 95.81 85 VAL A C 1
ATOM 661 O O . VAL A 1 85 ? 10.689 -0.119 -3.5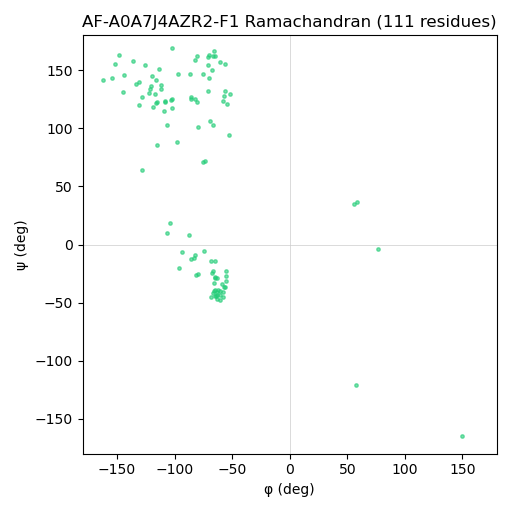33 1.00 95.81 85 VAL A O 1
ATOM 664 N N . ASN A 1 86 ? 8.949 0.970 -4.454 1.00 94.38 86 ASN A N 1
ATOM 665 C CA . ASN A 1 86 ? 9.060 2.174 -3.643 1.00 94.38 86 ASN A CA 1
ATOM 666 C C . ASN A 1 86 ? 7.738 2.403 -2.917 1.00 94.38 86 ASN A C 1
ATOM 668 O O . ASN A 1 86 ? 6.666 2.152 -3.468 1.00 94.38 86 ASN A O 1
ATOM 672 N N . ALA A 1 87 ? 7.824 2.912 -1.696 1.00 94.44 87 ALA A N 1
ATOM 673 C CA . ALA A 1 87 ? 6.678 3.372 -0.935 1.00 94.44 87 ALA A CA 1
ATOM 674 C C . ALA A 1 87 ? 6.977 4.765 -0.393 1.00 94.44 87 ALA A C 1
ATOM 676 O O . ALA A 1 87 ? 8.093 5.027 0.062 1.00 94.44 87 ALA A O 1
ATOM 677 N N . GLU A 1 88 ? 5.968 5.631 -0.423 1.00 92.94 88 GLU A N 1
ATOM 678 C CA . GLU A 1 88 ? 6.044 6.998 0.080 1.00 92.94 88 GLU A CA 1
ATOM 679 C C . GLU A 1 88 ? 4.883 7.274 1.036 1.00 92.94 88 GLU A C 1
ATOM 681 O O . GLU A 1 88 ? 3.710 7.090 0.700 1.00 92.94 88 GLU A O 1
ATOM 686 N N . LEU A 1 89 ? 5.217 7.753 2.232 1.00 93.06 89 LEU A N 1
ATOM 687 C CA . LEU A 1 89 ? 4.264 8.242 3.221 1.00 93.06 89 LEU A CA 1
ATOM 688 C C . LEU A 1 89 ? 4.197 9.768 3.126 1.00 93.06 89 LEU A C 1
ATOM 690 O O . LEU A 1 89 ? 4.951 10.486 3.774 1.00 93.06 89 LEU A O 1
ATOM 694 N N . VAL A 1 90 ? 3.316 10.267 2.260 1.00 91.06 90 VAL A N 1
ATOM 695 C CA . VAL A 1 90 ? 3.210 11.705 1.975 1.00 91.06 90 VAL A CA 1
ATOM 696 C C . VAL A 1 90 ? 2.517 12.477 3.112 1.00 91.06 90 VAL A C 1
ATOM 698 O O . VAL A 1 90 ? 1.554 11.961 3.680 1.00 91.06 90 VAL A O 1
ATOM 701 N N . PRO A 1 91 ? 2.881 13.748 3.386 1.00 91.44 91 PRO A N 1
ATOM 702 C CA . PRO A 1 91 ? 2.225 14.587 4.406 1.00 91.44 91 PRO A CA 1
ATOM 703 C C . PRO A 1 91 ? 0.705 14.741 4.238 1.00 91.44 91 PRO A C 1
ATOM 705 O O . PRO A 1 91 ? -0.016 15.002 5.197 1.00 91.44 91 PRO A O 1
ATOM 708 N N . LEU A 1 92 ? 0.188 14.541 3.019 1.00 91.69 92 LEU A N 1
ATOM 709 C CA . LEU A 1 92 ? -1.252 14.516 2.752 1.00 91.69 92 LEU A CA 1
ATOM 710 C C . LEU A 1 92 ? -1.966 13.340 3.447 1.00 91.69 92 LEU A C 1
ATOM 712 O O . LEU A 1 92 ? -3.148 13.444 3.764 1.00 91.69 92 LEU A O 1
ATOM 716 N N . ALA A 1 93 ? -1.273 12.221 3.667 1.00 91.06 93 ALA A N 1
ATOM 717 C CA . ALA A 1 93 ? -1.855 11.010 4.236 1.00 91.06 93 ALA A CA 1
ATOM 718 C C . ALA A 1 93 ? -1.964 11.059 5.769 1.00 91.06 93 ALA A C 1
ATOM 720 O O . ALA A 1 93 ? -2.815 10.376 6.339 1.00 91.06 93 ALA A O 1
ATOM 721 N N . SER A 1 94 ? -1.116 11.840 6.444 1.00 91.81 94 SER A N 1
ATOM 722 C CA . SER A 1 94 ? -1.136 11.977 7.901 1.00 91.81 94 SER A CA 1
ATOM 723 C C . SER A 1 94 ? -0.382 13.230 8.353 1.00 91.81 94 SER A C 1
ATOM 725 O O . SER A 1 94 ? 0.701 13.490 7.831 1.00 91.81 94 SER A O 1
ATOM 727 N N . PRO A 1 95 ? -0.865 13.957 9.382 1.00 88.75 95 PRO A N 1
ATOM 728 C CA . PRO A 1 95 ? -0.166 15.122 9.931 1.00 88.75 95 PRO A CA 1
ATOM 729 C C . PRO A 1 95 ? 1.183 14.789 10.584 1.00 88.75 95 PRO A C 1
ATOM 731 O O . PRO A 1 95 ? 1.951 15.701 10.870 1.00 88.75 95 PRO A O 1
ATOM 734 N N . VAL A 1 96 ? 1.466 13.508 10.852 1.00 88.31 96 VAL A N 1
ATOM 735 C CA . VAL A 1 96 ? 2.760 13.071 11.404 1.00 88.31 96 VAL A CA 1
ATOM 736 C C . VAL A 1 96 ? 3.821 12.819 10.332 1.00 88.31 96 VAL A C 1
ATOM 738 O O . VAL A 1 96 ? 4.982 12.626 10.673 1.00 88.31 96 VAL A O 1
ATOM 741 N N . PHE A 1 97 ? 3.437 12.770 9.054 1.00 90.69 97 PHE A N 1
ATOM 742 C CA . PHE A 1 97 ? 4.380 12.516 7.973 1.00 90.69 97 PHE A CA 1
ATOM 743 C C . PHE A 1 97 ? 5.035 13.821 7.533 1.00 90.69 97 PHE A C 1
ATOM 745 O O . PHE A 1 97 ? 4.360 14.791 7.186 1.00 90.69 97 PHE A O 1
ATOM 752 N N . GLU A 1 98 ? 6.365 13.830 7.541 1.00 87.94 98 GLU A N 1
ATOM 753 C CA . GLU A 1 98 ? 7.172 14.969 7.119 1.00 87.94 98 GLU A CA 1
ATOM 754 C C . GLU A 1 98 ? 7.628 14.805 5.661 1.00 87.94 98 GLU A C 1
ATOM 756 O O . GLU A 1 98 ? 7.858 13.684 5.201 1.00 87.94 98 GLU A O 1
ATOM 761 N N . PRO A 1 99 ? 7.761 15.905 4.900 1.00 90.12 99 PRO A N 1
ATOM 762 C CA . PRO A 1 99 ? 8.320 15.847 3.558 1.00 90.12 99 PRO A CA 1
ATOM 763 C C . PRO A 1 99 ? 9.820 15.536 3.609 1.00 90.12 99 PRO A C 1
ATOM 765 O O . PRO A 1 99 ? 10.547 16.059 4.452 1.00 90.12 99 PRO A O 1
ATOM 768 N N . GLY A 1 100 ? 10.308 14.752 2.652 1.00 90.62 100 GLY A N 1
ATOM 769 C CA . GLY A 1 100 ? 11.728 14.437 2.541 1.00 90.62 100 GLY A CA 1
ATOM 770 C C . GLY A 1 100 ? 11.972 13.057 1.938 1.00 90.62 100 GLY A C 1
ATOM 771 O O . GLY A 1 100 ? 11.064 12.478 1.340 1.00 90.62 100 GLY A O 1
ATOM 772 N N . PRO A 1 101 ? 13.202 12.532 2.071 1.00 90.00 101 PRO A N 1
ATOM 773 C CA . PRO A 1 101 ? 13.502 11.148 1.734 1.00 90.00 101 PRO A CA 1
ATOM 774 C C . PRO A 1 101 ? 12.600 10.169 2.507 1.00 90.00 101 PRO A C 1
ATOM 776 O O . PRO A 1 101 ? 12.140 10.508 3.600 1.00 90.00 101 PRO A O 1
ATOM 779 N N . PRO A 1 102 ? 12.381 8.948 1.988 1.00 89.56 102 PRO A N 1
ATOM 780 C CA . PRO A 1 102 ? 11.569 7.938 2.660 1.00 89.56 102 PRO A CA 1
ATOM 781 C C . PRO A 1 102 ? 12.012 7.696 4.111 1.00 89.56 102 PRO A C 1
ATOM 783 O O . PRO A 1 102 ? 13.192 7.451 4.370 1.00 89.56 102 PRO A O 1
ATOM 786 N N . SER A 1 103 ? 11.059 7.742 5.049 1.00 91.19 103 SER A N 1
ATOM 787 C CA . SER A 1 103 ? 11.300 7.383 6.452 1.00 91.19 103 SER A CA 1
ATOM 788 C C . SER A 1 103 ? 11.624 5.893 6.595 1.00 91.19 103 SER A C 1
ATOM 790 O O . SER A 1 103 ? 11.382 5.097 5.683 1.00 91.19 103 SER A O 1
ATOM 792 N N . GLU A 1 104 ? 12.125 5.482 7.763 1.00 90.25 104 GLU A N 1
ATOM 793 C CA . GLU A 1 104 ? 12.359 4.063 8.056 1.00 90.25 104 GLU A CA 1
ATOM 794 C C . GLU A 1 104 ? 11.087 3.218 7.894 1.00 90.25 104 GLU A C 1
ATOM 796 O O . GLU A 1 104 ? 11.167 2.096 7.384 1.00 90.25 104 GLU A O 1
ATOM 801 N N . GLU A 1 105 ? 9.907 3.745 8.251 1.00 89.56 105 GLU A N 1
ATOM 802 C CA . GLU A 1 105 ? 8.644 3.027 8.043 1.00 89.56 105 GLU A CA 1
ATOM 803 C C . GLU A 1 105 ? 8.329 2.862 6.556 1.00 89.56 105 GLU A C 1
ATOM 805 O O . GLU A 1 105 ? 7.923 1.782 6.131 1.00 89.56 105 GLU A O 1
ATOM 810 N N . SER A 1 106 ? 8.562 3.906 5.757 1.00 90.44 106 SER A N 1
ATOM 811 C CA . SER A 1 106 ? 8.345 3.891 4.308 1.00 90.44 106 SER A CA 1
ATOM 812 C C . SER A 1 106 ? 9.276 2.891 3.611 1.00 90.44 106 SER A C 1
ATOM 814 O O . SER A 1 106 ? 8.836 2.082 2.795 1.00 90.44 106 SER A O 1
ATOM 816 N N . ILE A 1 107 ? 10.560 2.883 3.990 1.00 91.81 107 ILE A N 1
ATOM 817 C CA . ILE A 1 107 ? 11.559 1.929 3.482 1.00 91.81 107 ILE A CA 1
ATOM 818 C C . ILE A 1 107 ? 11.189 0.501 3.882 1.00 91.81 107 ILE A C 1
ATOM 820 O O . ILE A 1 107 ? 11.290 -0.418 3.071 1.00 91.81 107 ILE A O 1
ATOM 824 N N . SER A 1 108 ? 10.760 0.305 5.128 1.00 92.19 108 SER A N 1
ATOM 825 C CA . SER A 1 108 ? 10.361 -1.013 5.619 1.00 92.19 108 SER A CA 1
ATOM 826 C C . SER A 1 108 ? 9.131 -1.523 4.872 1.00 92.19 108 SER A C 1
ATOM 828 O O . SER A 1 108 ? 9.126 -2.666 4.423 1.00 92.19 108 SER A O 1
ATOM 830 N N . LEU A 1 109 ? 8.124 -0.670 4.661 1.00 92.44 109 LEU A N 1
ATOM 831 C 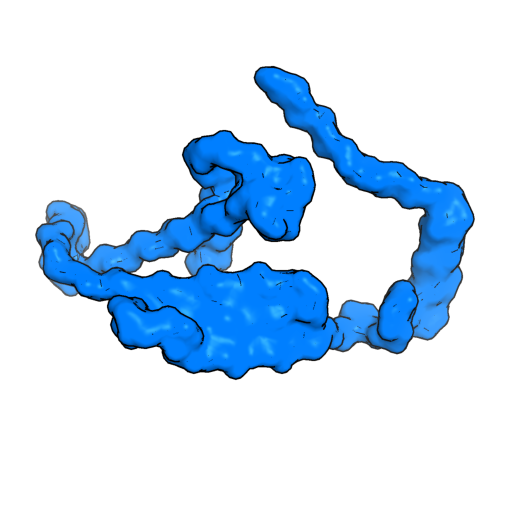CA . LEU A 1 109 ? 6.905 -1.018 3.930 1.00 92.44 109 LEU A CA 1
ATOM 832 C C . LEU A 1 109 ? 7.207 -1.487 2.503 1.00 92.44 109 LEU A C 1
ATOM 834 O O . LEU A 1 109 ? 6.632 -2.477 2.062 1.00 92.44 109 LEU A O 1
ATOM 838 N N . ALA A 1 110 ? 8.147 -0.838 1.814 1.00 92.56 110 ALA A N 1
ATOM 839 C CA . ALA A 1 110 ? 8.573 -1.243 0.475 1.00 92.56 110 ALA A CA 1
ATOM 840 C C . ALA A 1 110 ? 9.302 -2.604 0.433 1.00 92.56 110 ALA A C 1
ATOM 842 O O . ALA A 1 110 ? 9.337 -3.235 -0.618 1.00 92.56 110 ALA A O 1
ATOM 843 N N . ARG A 1 111 ? 9.886 -3.060 1.551 1.00 92.00 111 ARG A N 1
ATOM 844 C CA . ARG A 1 111 ? 10.681 -4.302 1.634 1.00 92.00 111 ARG A CA 1
ATOM 845 C C . ARG A 1 111 ? 9.908 -5.526 2.113 1.00 92.00 111 ARG A C 1
ATOM 847 O O . ARG A 1 111 ? 10.382 -6.635 1.910 1.00 92.00 111 ARG A O 1
ATOM 854 N N . TYR A 1 112 ? 8.775 -5.342 2.789 1.00 87.50 112 TYR A N 1
ATOM 855 C CA . TYR A 1 112 ? 7.947 -6.458 3.265 1.00 87.50 112 TYR A CA 1
ATOM 856 C C . TYR A 1 112 ? 7.157 -7.160 2.147 1.00 87.50 112 TYR A C 1
ATOM 858 O O . TYR A 1 112 ? 6.476 -8.145 2.433 1.00 87.50 112 TYR A O 1
ATOM 866 N N . VAL A 1 113 ? 7.211 -6.624 0.923 1.00 57.19 113 VAL A N 1
ATOM 867 C CA . VAL A 1 113 ? 6.486 -7.112 -0.259 1.00 57.19 113 VAL A CA 1
ATOM 868 C C . VAL A 1 113 ? 7.131 -8.370 -0.826 1.00 57.19 113 VAL A C 1
ATOM 870 O O . VAL A 1 113 ? 8.377 -8.399 -0.920 1.00 57.19 113 VAL A O 1
#

Nearest PDB structures (foldseek):
  2c38-assembly1_E  TM=9.234E-01  e=5.797E-09  Saccharolobus solfataricus
  4ba2-assembly1_A  TM=9.387E-01  e=1.157E-08  Saccharolobus solfataricus
  3l7z-assembly1_D  TM=9.451E-01  e=8.631E-08  Saccharolobus solfataricus
  3l7z-assembly1_G  TM=9.521E-01  e=2.079E-07  Saccharolobus solfataricus
  2c39-assembly4_U  TM=9.045E-01  e=2.673E-07  Saccharolobus solfataricus